Protein AF-A0AAI9AIB1-F1 (afdb_monomer)

Sequence (78 aa):
MKKILGIIAISGLAFAYQNCAMCHNGSMAIKLDKLTPQEIIAKLKEFKAGKGSPMMVNIAKGMSDKEIEEAAKKYGKK

InterPro domains:
  IPR036909 Cytochrome c-like domain superfamily [G3DSA:1.10.760.10] (12-75)
  IPR036909 Cytochrome c-like domain superfamily [SSF46626] (12-72)

Foldseek 3Di:
DDDCPDPPPPPPPQPPPDPVCVCQVPVVDPQQQVAALVRQLVVLVCLCVVDDDVVSVVVSVPDDSVSSSVVSVVRYHD

Organism: NCBI:txid391592

Solvent-accessible surface area (backbone atoms only — not comparable to full-atom values): 4713 Å² total; per-residue (Å²): 137,83,88,80,76,76,81,77,74,88,74,73,78,75,79,83,80,69,71,60,58,69,43,25,70,69,72,76,39,75,53,45,62,79,32,44,31,68,56,44,37,52,50,43,51,40,12,42,72,66,44,77,58,68,69,53,17,62,53,30,56,75,48,51,74,67,53,41,51,53,49,14,67,70,46,24,38,130

Secondary structure (DSSP, 8-state):
------------STTSS--HHHHHTTTSS--GGGS-HHHHHHHHHHHHTT-S-HHHHHHHHT--HHHHHHHHHHHS--

Structure (mmCIF, N/CA/C/O backbone):
data_AF-A0AAI9AIB1-F1
#
_entry.id   AF-A0AAI9AIB1-F1
#
loop_
_atom_site.group_PDB
_atom_site.id
_atom_site.type_symbol
_atom_site.label_atom_id
_atom_site.label_alt_id
_atom_site.label_comp_id
_atom_site.label_asym_id
_atom_site.label_entity_id
_atom_site.label_seq_id
_atom_site.pdbx_PDB_ins_code
_atom_site.Cartn_x
_atom_site.Cartn_y
_atom_site.Cartn_z
_atom_site.occupancy
_atom_site.B_iso_or_equiv
_atom_site.auth_seq_id
_atom_site.auth_comp_id
_atom_site.auth_asym_id
_atom_site.auth_atom_id
_atom_site.pdbx_PDB_model_num
ATOM 1 N N . MET A 1 1 ? -11.452 -33.041 34.522 1.00 43.91 1 MET A N 1
ATOM 2 C CA . MET A 1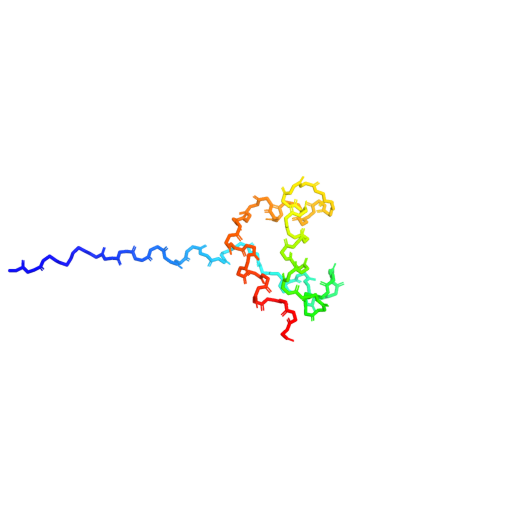 1 ? -11.840 -33.014 33.094 1.00 43.91 1 MET A CA 1
ATOM 3 C C . MET A 1 1 ? -11.679 -31.583 32.609 1.00 43.91 1 MET A C 1
ATOM 5 O O . MET A 1 1 ? -12.453 -30.716 32.993 1.00 43.91 1 MET A O 1
ATOM 9 N N . LYS A 1 2 ? -10.537 -31.298 31.973 1.00 45.31 2 LYS A N 1
ATOM 10 C CA . LYS A 1 2 ? -10.057 -29.937 31.707 1.00 45.31 2 LYS A CA 1
ATOM 11 C C . LYS A 1 2 ? -10.759 -29.369 30.473 1.00 45.31 2 LYS A C 1
ATOM 13 O O . LYS A 1 2 ? -10.910 -30.048 29.467 1.00 45.31 2 LYS A O 1
ATOM 18 N N . LYS A 1 3 ? -11.192 -28.122 30.621 1.00 54.53 3 LYS A N 1
ATOM 19 C CA . LYS A 1 3 ? -11.891 -27.283 29.654 1.00 54.53 3 LYS A CA 1
ATOM 20 C C . LYS A 1 3 ? -11.068 -27.177 28.365 1.00 54.53 3 LYS A C 1
ATOM 22 O O . LYS A 1 3 ? -10.029 -26.529 28.370 1.00 54.53 3 LYS A O 1
ATOM 27 N N . ILE A 1 4 ? -11.534 -27.785 27.279 1.00 56.9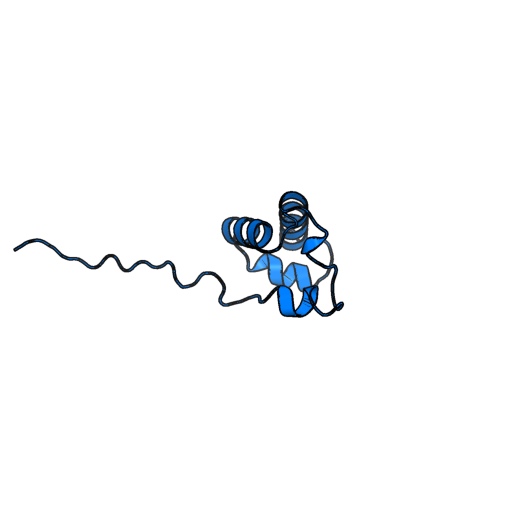1 4 ILE A N 1
ATOM 28 C CA . ILE A 1 4 ? -11.080 -27.460 25.922 1.00 56.91 4 ILE A CA 1
ATOM 29 C C . ILE A 1 4 ? -12.241 -26.714 25.270 1.00 56.91 4 ILE A C 1
ATOM 31 O O . ILE A 1 4 ? -13.022 -27.269 24.506 1.00 56.91 4 ILE A O 1
ATOM 35 N N . LEU A 1 5 ? -12.409 -25.454 25.671 1.00 55.50 5 LEU A N 1
ATOM 36 C CA . LEU A 1 5 ? -13.197 -24.510 24.892 1.00 55.50 5 LEU A CA 1
ATOM 37 C C . LEU A 1 5 ? -12.292 -24.073 23.748 1.00 55.50 5 LEU A C 1
ATOM 39 O O . LEU A 1 5 ? -11.268 -23.426 23.967 1.00 55.50 5 LEU A O 1
ATOM 43 N N . GLY A 1 6 ? -12.641 -24.559 22.559 1.00 49.88 6 GLY A N 1
ATOM 44 C CA . GLY A 1 6 ? -11.913 -24.357 21.322 1.00 49.88 6 GLY A CA 1
ATOM 45 C C . GLY A 1 6 ? -11.574 -22.891 21.111 1.00 49.88 6 GLY A C 1
ATOM 46 O O . GLY A 1 6 ? -12.450 -22.031 21.030 1.00 49.88 6 GLY A O 1
ATOM 47 N N . ILE A 1 7 ? -10.277 -22.630 20.995 1.00 55.53 7 ILE A N 1
ATOM 48 C CA . ILE A 1 7 ? -9.750 -21.411 20.405 1.00 55.53 7 ILE A CA 1
ATOM 49 C C . ILE A 1 7 ? -10.156 -21.474 18.931 1.00 55.53 7 ILE A C 1
ATOM 51 O O . ILE A 1 7 ? -9.462 -22.062 18.104 1.00 55.53 7 ILE A O 1
ATOM 55 N N . ILE A 1 8 ? -11.327 -20.926 18.607 1.00 56.56 8 ILE A N 1
ATOM 56 C CA . ILE A 1 8 ? -11.676 -20.596 17.229 1.00 56.56 8 ILE A CA 1
ATOM 57 C C . ILE A 1 8 ? -10.755 -19.436 16.867 1.00 56.56 8 ILE A C 1
ATOM 59 O O . ILE A 1 8 ? -11.022 -18.272 17.162 1.00 56.56 8 ILE A O 1
ATOM 63 N N . ALA A 1 9 ? -9.605 -19.785 16.298 1.00 52.19 9 ALA A N 1
ATOM 64 C CA . ALA A 1 9 ? -8.713 -18.845 15.662 1.00 52.19 9 ALA A CA 1
ATOM 65 C C . ALA A 1 9 ? -9.455 -18.253 14.457 1.00 52.19 9 ALA A C 1
ATOM 67 O O . ALA A 1 9 ? -9.470 -18.816 13.364 1.00 52.19 9 ALA A O 1
ATOM 68 N N . ILE A 1 10 ? -10.096 -17.104 14.666 1.00 54.78 10 ILE A N 1
ATOM 69 C CA . ILE A 1 10 ? -10.549 -16.219 13.592 1.00 54.78 10 ILE A CA 1
ATOM 70 C C . ILE A 1 10 ? -9.289 -15.554 13.018 1.00 54.78 10 ILE A C 1
ATOM 72 O O . ILE A 1 10 ? -9.027 -14.375 13.221 1.00 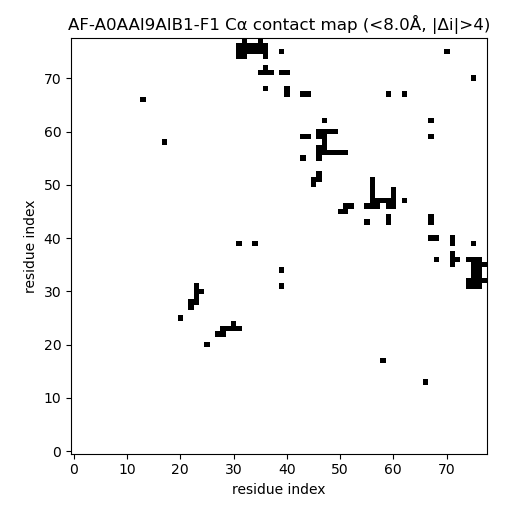54.78 10 ILE A O 1
ATOM 76 N N . SER A 1 11 ? -8.435 -16.335 12.366 1.00 51.72 11 SER A N 1
ATOM 77 C CA . SER A 1 11 ? -7.252 -15.843 11.649 1.00 51.72 11 SER A CA 1
ATOM 78 C C . SER A 1 11 ? -7.379 -16.030 10.134 1.00 51.72 11 SER A C 1
ATOM 80 O O . SER A 1 11 ? -6.436 -15.748 9.404 1.00 51.72 11 SER A O 1
ATOM 82 N N . GLY A 1 12 ? -8.549 -16.464 9.649 1.00 48.62 12 GLY A N 1
ATOM 83 C CA . GLY A 1 12 ? -8.747 -16.899 8.262 1.00 48.62 12 GLY A CA 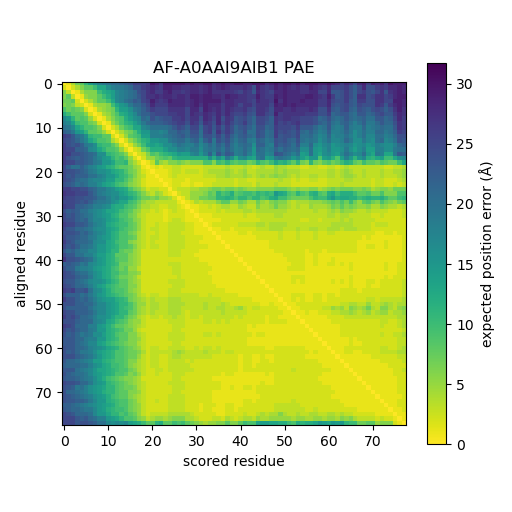1
ATOM 84 C C . GLY A 1 12 ? -9.567 -15.987 7.344 1.00 48.62 12 GLY A C 1
ATOM 85 O O . GLY A 1 12 ? -9.718 -16.328 6.179 1.00 48.62 12 GLY A O 1
ATOM 86 N N . LEU A 1 13 ? -10.098 -14.849 7.805 1.00 47.84 13 LEU A N 1
ATOM 87 C CA . LEU A 1 13 ? -10.800 -13.906 6.908 1.00 47.84 13 LEU A CA 1
ATOM 88 C C . LEU A 1 13 ? -9.853 -12.915 6.207 1.00 47.84 13 LEU A C 1
ATOM 90 O O . LEU A 1 13 ? -10.273 -12.173 5.322 1.00 47.84 13 LEU A O 1
ATOM 94 N N . ALA A 1 14 ? -8.570 -12.906 6.575 1.00 48.88 14 ALA A N 1
ATOM 95 C CA . ALA A 1 14 ? -7.571 -12.037 5.968 1.00 48.88 14 ALA A CA 1
ATOM 96 C C . ALA A 1 14 ? -7.225 -12.539 4.553 1.00 48.88 14 ALA A C 1
ATOM 98 O O . ALA A 1 14 ? -6.835 -13.690 4.399 1.00 48.88 14 ALA A O 1
ATOM 99 N N . PHE A 1 15 ? -7.308 -11.658 3.550 1.00 51.78 15 PHE A N 1
ATOM 100 C CA . PHE A 1 15 ? -6.985 -11.858 2.119 1.00 51.78 15 PHE A CA 1
ATOM 101 C C . PHE A 1 15 ? -8.084 -12.327 1.157 1.00 51.78 15 PHE A C 1
ATOM 103 O O . PHE A 1 15 ? -7.787 -12.494 -0.026 1.00 51.78 15 PHE A O 1
ATOM 110 N N . ALA A 1 16 ? -9.351 -12.439 1.561 1.00 45.75 16 ALA A N 1
ATOM 111 C CA . ALA 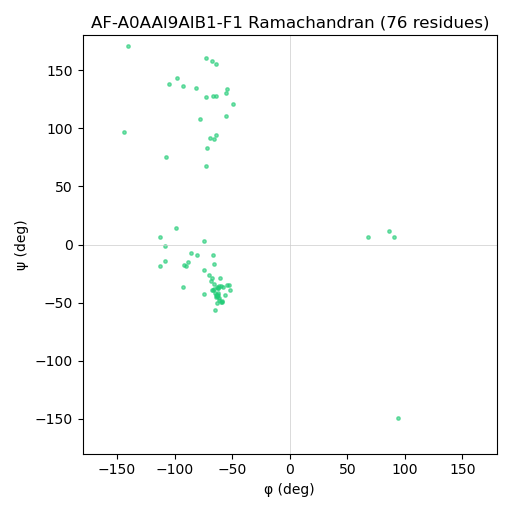A 1 16 ? -10.390 -12.843 0.607 1.00 45.75 16 ALA A CA 1
ATOM 112 C C . ALA A 1 16 ? -10.653 -11.828 -0.527 1.00 45.75 16 ALA A C 1
ATOM 114 O O . ALA A 1 16 ? -11.254 -12.215 -1.524 1.00 45.75 16 ALA A O 1
ATOM 115 N N . TYR A 1 17 ? -10.229 -10.557 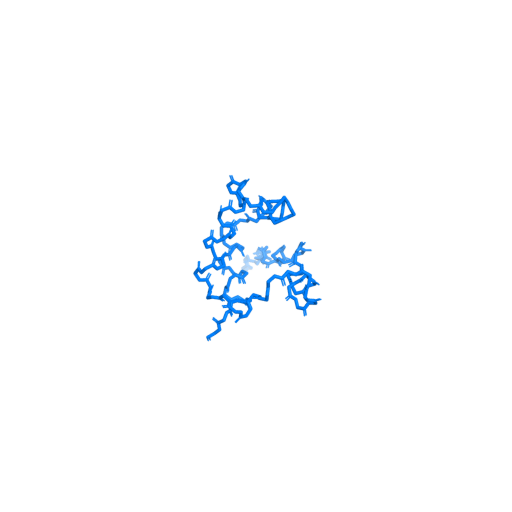-0.423 1.00 52.12 17 TYR A N 1
ATOM 116 C CA . TYR A 1 17 ? -10.799 -9.543 -1.317 1.00 52.12 17 TYR A CA 1
ATOM 117 C C . TYR A 1 17 ? -9.903 -8.898 -2.372 1.00 52.12 17 TYR A C 1
ATOM 119 O O . TYR A 1 17 ? -10.464 -8.360 -3.315 1.00 52.12 17 TYR A O 1
ATOM 127 N N . GLN A 1 18 ? -8.569 -8.913 -2.328 1.00 61.59 18 GLN A N 1
ATOM 128 C CA . GLN A 1 18 ? -7.806 -8.155 -3.339 1.00 61.59 18 GLN A CA 1
ATOM 129 C C . GLN A 1 18 ? -6.523 -8.873 -3.747 1.00 61.59 18 GLN A C 1
ATOM 131 O O . GLN A 1 18 ? -5.480 -8.771 -3.100 1.00 61.59 18 GLN A O 1
ATOM 136 N N . ASN A 1 19 ? -6.595 -9.604 -4.860 1.00 77.69 19 ASN A N 1
ATOM 137 C CA . ASN A 1 19 ? -5.414 -10.128 -5.530 1.00 77.69 19 ASN A CA 1
ATOM 138 C C . ASN A 1 19 ? -4.674 -8.963 -6.210 1.00 77.69 19 ASN A C 1
ATOM 140 O O . ASN A 1 19 ? -4.869 -8.703 -7.393 1.00 77.69 19 ASN A O 1
ATOM 144 N N . CYS A 1 20 ? -3.844 -8.233 -5.455 1.00 87.00 20 CYS A N 1
ATOM 145 C CA . CYS A 1 20 ? -3.101 -7.063 -5.942 1.00 87.00 20 CYS A CA 1
ATOM 146 C C . CYS A 1 20 ? -2.294 -7.388 -7.210 1.00 87.00 20 CYS A C 1
ATOM 148 O O . CYS A 1 20 ? -2.199 -6.572 -8.125 1.00 87.00 20 CYS A O 1
ATOM 150 N N . ALA A 1 21 ? -1.773 -8.615 -7.300 1.00 83.38 21 ALA A N 1
ATOM 151 C CA . ALA A 1 21 ? -1.034 -9.096 -8.458 1.00 83.38 21 ALA A CA 1
ATOM 152 C C . ALA A 1 21 ? -1.869 -9.101 -9.748 1.00 83.38 21 ALA A C 1
ATOM 154 O O . ALA A 1 21 ? -1.308 -8.902 -10.820 1.00 83.38 21 ALA A O 1
ATOM 155 N N . MET A 1 22 ? -3.194 -9.256 -9.665 1.00 85.44 22 MET A N 1
ATOM 156 C CA . MET A 1 22 ? -4.075 -9.265 -10.836 1.00 85.44 22 MET A CA 1
ATOM 157 C C . MET A 1 22 ? -3.931 -7.985 -11.668 1.00 85.44 22 MET A C 1
ATOM 159 O O . MET A 1 22 ? -3.805 -8.060 -12.885 1.00 85.44 22 MET A O 1
ATOM 163 N N . CYS A 1 23 ? -3.873 -6.821 -11.016 1.00 89.06 23 CYS A N 1
ATOM 164 C CA . CYS A 1 23 ? -3.700 -5.537 -11.701 1.00 89.06 23 CYS A CA 1
ATOM 165 C C . CYS A 1 23 ? -2.227 -5.122 -11.797 1.00 89.06 23 CYS A C 1
ATOM 167 O O . CYS A 1 23 ? -1.796 -4.550 -12.800 1.00 89.06 23 CYS A O 1
ATOM 169 N N . HIS A 1 24 ? -1.436 -5.417 -10.765 1.00 89.88 24 HIS A N 1
ATOM 170 C CA . HIS A 1 24 ? -0.083 -4.880 -10.639 1.00 89.88 24 HIS A CA 1
ATOM 171 C C . HIS A 1 24 ? 1.012 -5.752 -11.289 1.00 89.88 24 HIS A C 1
ATOM 173 O O . HIS A 1 24 ? 2.073 -5.219 -11.610 1.00 89.88 24 HIS A O 1
ATOM 179 N N . ASN A 1 25 ? 0.770 -7.045 -11.567 1.00 82.25 25 ASN A N 1
ATOM 180 C CA . ASN A 1 25 ? 1.730 -7.902 -12.292 1.00 82.25 25 ASN A CA 1
ATOM 181 C C . ASN A 1 25 ? 1.501 -7.915 -13.814 1.00 82.25 25 ASN A C 1
ATOM 183 O O . ASN A 1 25 ? 2.404 -8.294 -14.556 1.00 82.25 25 ASN A O 1
ATOM 187 N N . GLY A 1 26 ? 0.322 -7.487 -14.282 1.00 72.25 26 GLY A N 1
ATOM 188 C CA . GLY A 1 26 ? -0.089 -7.528 -15.693 1.00 72.25 26 GLY A CA 1
ATOM 189 C C . GLY A 1 26 ? 0.069 -6.216 -16.470 1.00 72.25 26 GLY A C 1
ATOM 190 O O . GLY A 1 26 ? -0.516 -6.079 -17.537 1.00 72.25 26 GLY A O 1
ATOM 191 N N . SER A 1 27 ? 0.814 -5.236 -15.947 1.00 77.94 27 SER A N 1
ATOM 192 C CA . SER A 1 27 ? 1.002 -3.895 -16.546 1.00 77.94 27 SER A CA 1
ATOM 193 C C . SER A 1 27 ? -0.237 -2.983 -16.568 1.00 77.94 27 SER A C 1
ATOM 195 O O . SER A 1 27 ? -0.164 -1.887 -17.117 1.00 77.94 27 SER A O 1
ATOM 197 N N . MET A 1 28 ? -1.351 -3.379 -15.942 1.00 83.88 28 MET A N 1
ATOM 198 C CA . MET A 1 28 ? -2.546 -2.527 -15.797 1.00 83.88 28 MET A CA 1
ATOM 199 C C . MET A 1 28 ? -2.363 -1.422 -14.746 1.00 83.88 28 MET A C 1
ATOM 201 O O . MET A 1 28 ? -3.052 -0.405 -14.778 1.00 83.88 28 MET A O 1
ATOM 205 N N . ALA A 1 29 ? -1.431 -1.613 -13.815 1.00 87.81 29 ALA A N 1
ATOM 206 C CA . ALA A 1 29 ? -1.058 -0.641 -12.801 1.00 87.81 29 ALA A CA 1
ATOM 207 C C . ALA A 1 29 ? 0.461 -0.649 -12.573 1.00 87.81 29 ALA A C 1
ATOM 209 O O . ALA A 1 29 ? 1.184 -1.516 -13.070 1.00 87.81 29 ALA A O 1
ATOM 210 N N . ILE A 1 30 ? 0.952 0.324 -11.799 1.00 89.44 30 ILE A N 1
ATOM 211 C CA . ILE A 1 30 ? 2.358 0.381 -11.379 1.00 89.44 30 ILE A CA 1
ATOM 212 C C . ILE A 1 30 ? 2.769 -0.926 -10.698 1.00 89.44 30 ILE A C 1
ATOM 214 O O . ILE A 1 30 ? 2.063 -1.411 -9.823 1.00 89.44 30 ILE A O 1
ATOM 218 N N . LYS A 1 31 ? 3.921 -1.495 -11.047 1.00 91.06 31 LYS A N 1
ATOM 219 C CA . LYS A 1 31 ? 4.389 -2.705 -10.365 1.00 91.06 31 LYS A CA 1
ATOM 220 C C . LYS A 1 31 ? 4.734 -2.399 -8.906 1.00 91.06 31 LYS A C 1
ATOM 222 O O . LYS A 1 31 ? 5.475 -1.456 -8.633 1.00 91.06 31 LYS A O 1
ATOM 227 N N . LEU A 1 32 ? 4.179 -3.179 -7.979 1.00 90.50 32 LEU A N 1
ATOM 228 C CA . LEU A 1 32 ? 4.357 -2.959 -6.537 1.00 90.50 32 LEU A CA 1
ATOM 229 C C . LEU A 1 32 ? 5.785 -3.270 -6.070 1.00 90.50 32 LEU A C 1
ATOM 231 O O . LEU A 1 32 ? 6.271 -2.625 -5.150 1.00 90.50 32 LEU A O 1
ATOM 235 N N . ASP A 1 33 ? 6.493 -4.154 -6.775 1.00 89.12 33 ASP A N 1
ATOM 236 C CA . ASP A 1 33 ? 7.904 -4.489 -6.535 1.00 89.12 33 ASP A CA 1
ATOM 237 C C . ASP A 1 33 ? 8.885 -3.333 -6.816 1.00 89.12 33 ASP A C 1
ATOM 239 O O . ASP A 1 33 ? 10.067 -3.418 -6.481 1.00 89.12 33 ASP A O 1
ATOM 243 N N . LYS A 1 34 ? 8.408 -2.235 -7.416 1.00 91.50 34 LYS A N 1
ATOM 244 C CA . LYS A 1 34 ? 9.169 -0.992 -7.595 1.00 91.50 34 LYS A CA 1
ATOM 245 C C . LYS A 1 34 ? 9.030 -0.028 -6.423 1.00 91.50 34 LYS A C 1
ATOM 247 O O . LYS A 1 34 ? 9.801 0.924 -6.353 1.00 91.50 34 LYS A O 1
ATOM 252 N N . LEU A 1 35 ? 8.052 -0.247 -5.548 1.00 93.62 35 LEU A N 1
ATOM 253 C CA . LEU A 1 35 ? 7.761 0.607 -4.404 1.00 93.62 35 LEU A CA 1
ATOM 254 C C . LEU A 1 35 ? 8.242 -0.073 -3.127 1.00 93.62 35 LEU A C 1
ATOM 256 O O . LEU A 1 35 ? 8.030 -1.268 -2.926 1.00 93.62 35 LEU A O 1
ATOM 260 N N . THR A 1 36 ? 8.854 0.691 -2.235 1.00 96.19 36 THR A N 1
ATOM 261 C CA . THR A 1 36 ? 9.133 0.232 -0.873 1.00 96.19 36 THR A CA 1
ATOM 262 C C . THR A 1 36 ? 7.824 -0.025 -0.113 1.00 96.19 36 THR A C 1
ATOM 264 O O . THR A 1 36 ? 6.790 0.584 -0.421 1.00 96.19 36 THR A O 1
ATOM 267 N N . PRO A 1 37 ? 7.831 -0.884 0.921 1.00 95.44 37 PRO A N 1
ATOM 268 C CA . PRO A 1 37 ? 6.665 -1.074 1.778 1.00 95.44 37 PRO A CA 1
ATOM 269 C C . PRO A 1 37 ? 6.115 0.249 2.337 1.00 95.44 37 PRO A C 1
ATOM 271 O O . PRO A 1 37 ? 4.905 0.457 2.371 1.00 95.44 37 PRO A O 1
ATOM 274 N N . GLN A 1 38 ? 6.984 1.188 2.713 1.00 96.19 38 GLN A N 1
ATOM 275 C CA . GLN A 1 38 ? 6.595 2.495 3.245 1.00 96.19 38 GLN A CA 1
ATOM 276 C C . GLN A 1 38 ? 5.848 3.338 2.205 1.00 96.19 38 GLN A C 1
ATOM 278 O O . GLN A 1 38 ? 4.830 3.951 2.530 1.00 96.19 38 GLN A O 1
ATOM 283 N N . GLU A 1 39 ? 6.299 3.332 0.949 1.00 96.56 39 GLU A N 1
ATOM 284 C CA . GLU A 1 39 ? 5.610 4.022 -0.146 1.00 96.56 39 GLU A CA 1
ATOM 285 C C . GLU A 1 39 ? 4.243 3.398 -0.442 1.00 96.56 39 GLU A C 1
ATOM 287 O O . GLU A 1 39 ? 3.279 4.125 -0.692 1.00 96.56 39 GLU A O 1
ATOM 292 N N . ILE A 1 40 ? 4.128 2.067 -0.380 1.00 95.38 40 ILE A N 1
ATOM 293 C CA . ILE A 1 40 ? 2.842 1.376 -0.547 1.00 95.38 40 ILE A CA 1
ATOM 294 C C . ILE A 1 40 ? 1.883 1.749 0.590 1.00 95.38 40 ILE A C 1
ATOM 296 O O . ILE A 1 40 ? 0.729 2.077 0.316 1.00 95.38 40 ILE A O 1
ATOM 300 N N . ILE A 1 41 ? 2.350 1.762 1.845 1.00 97.06 41 ILE A N 1
ATOM 301 C CA . ILE A 1 41 ? 1.542 2.179 3.003 1.00 97.06 41 ILE A CA 1
ATOM 302 C C . ILE A 1 41 ? 1.058 3.619 2.824 1.00 97.06 41 ILE A C 1
ATOM 304 O O . ILE A 1 41 ? -0.132 3.887 2.994 1.00 97.06 41 ILE A O 1
ATOM 308 N N . ALA A 1 42 ? 1.958 4.539 2.466 1.00 97.31 42 ALA A N 1
ATOM 309 C CA . ALA A 1 42 ? 1.616 5.944 2.265 1.00 97.31 42 ALA A CA 1
ATOM 310 C C . ALA A 1 42 ? 0.535 6.102 1.185 1.00 97.31 42 ALA A C 1
ATOM 312 O O . ALA A 1 42 ? -0.506 6.709 1.438 1.00 97.31 42 ALA A O 1
ATOM 313 N N . LYS A 1 43 ? 0.719 5.460 0.024 1.00 96.06 43 LYS A N 1
ATOM 314 C CA . LYS A 1 43 ? -0.252 5.503 -1.079 1.00 96.06 43 LYS A CA 1
ATOM 315 C C . LYS A 1 43 ? -1.593 4.873 -0.707 1.00 96.06 43 LYS A C 1
ATOM 317 O O . LYS A 1 43 ? -2.634 5.449 -0.999 1.00 96.06 43 LYS A O 1
ATOM 322 N N . LEU A 1 44 ? -1.604 3.720 -0.037 1.00 95.56 44 LEU A N 1
ATOM 323 C CA . LEU A 1 44 ? -2.849 3.086 0.415 1.00 95.56 44 LEU A CA 1
ATOM 324 C C . LEU A 1 44 ? -3.604 3.958 1.424 1.00 95.56 44 LEU A C 1
ATOM 326 O O . LEU A 1 44 ? -4.828 4.037 1.349 1.00 95.56 44 LEU A O 1
ATOM 330 N N . LYS A 1 45 ? -2.901 4.674 2.310 1.00 96.44 45 LYS A N 1
ATOM 331 C CA . LYS A 1 45 ? -3.522 5.654 3.215 1.00 96.44 45 LYS A CA 1
ATOM 332 C C . LYS A 1 45 ? -4.088 6.862 2.463 1.00 96.44 45 LYS A C 1
ATOM 334 O O . LYS A 1 45 ? -5.188 7.306 2.788 1.00 96.44 45 LYS A O 1
ATOM 339 N N . GLU A 1 46 ? -3.406 7.354 1.430 1.00 97.44 46 GLU A N 1
ATOM 340 C CA . GLU A 1 46 ? -3.939 8.405 0.547 1.00 97.44 46 GLU A CA 1
ATOM 341 C C . GLU A 1 46 ? -5.215 7.951 -0.178 1.00 97.44 46 GLU A C 1
ATOM 343 O O . GLU A 1 46 ? -6.221 8.667 -0.164 1.00 97.44 46 GLU A O 1
ATOM 348 N N . PHE A 1 47 ? -5.212 6.738 -0.740 1.00 96.75 47 PHE A N 1
ATOM 349 C CA . PHE A 1 47 ? -6.387 6.146 -1.382 1.00 96.75 47 PHE A CA 1
ATOM 350 C C . PHE A 1 47 ? -7.535 5.944 -0.387 1.00 96.75 47 PHE A C 1
ATOM 352 O O . PHE A 1 47 ? -8.684 6.268 -0.688 1.00 96.75 47 PHE A O 1
ATOM 359 N N . LYS A 1 48 ? -7.240 5.481 0.832 1.00 95.44 48 LYS A N 1
ATOM 360 C CA . LYS A 1 48 ? -8.230 5.336 1.909 1.00 95.44 48 LYS A CA 1
ATOM 361 C C . LYS A 1 48 ? -8.848 6.684 2.299 1.00 95.44 48 LYS A C 1
ATOM 363 O O . LYS A 1 48 ? -10.048 6.747 2.553 1.00 95.44 48 LYS A O 1
ATOM 368 N N . ALA A 1 49 ? -8.065 7.764 2.259 1.00 96.75 49 ALA A N 1
ATOM 369 C CA . ALA A 1 49 ? -8.532 9.140 2.445 1.00 96.75 49 ALA A CA 1
ATOM 370 C C . ALA A 1 49 ? -9.296 9.713 1.231 1.00 96.75 49 ALA A C 1
ATOM 372 O O . ALA A 1 49 ? -9.689 10.879 1.245 1.00 96.75 49 ALA A O 1
ATOM 373 N N . GLY A 1 50 ? -9.516 8.919 0.178 1.00 95.88 50 GLY A N 1
ATOM 374 C CA . GLY A 1 50 ? -10.283 9.315 -1.003 1.00 95.88 50 GLY A CA 1
ATOM 375 C C . GLY A 1 50 ? -9.481 10.045 -2.079 1.00 95.88 50 GLY A C 1
ATOM 376 O O . GLY A 1 50 ? -10.084 10.594 -2.999 1.00 95.88 50 GLY A O 1
ATOM 377 N N . LYS A 1 51 ? -8.147 10.069 -1.992 1.00 95.75 51 LYS A N 1
ATOM 378 C CA . LYS A 1 51 ? -7.282 10.750 -2.966 1.00 95.75 51 LYS A CA 1
ATOM 379 C C . LYS A 1 51 ? -6.732 9.764 -3.989 1.00 95.75 51 LYS A C 1
ATOM 381 O O . LYS A 1 51 ? -6.365 8.659 -3.626 1.00 95.75 51 LYS A O 1
ATOM 386 N N . GLY A 1 52 ? -6.596 10.181 -5.247 1.00 92.19 52 GLY A N 1
ATOM 387 C CA . GLY A 1 52 ? -5.983 9.372 -6.306 1.00 92.19 52 GLY A CA 1
ATOM 388 C C . GLY A 1 52 ? -6.991 8.572 -7.137 1.00 92.19 52 GLY A C 1
ATOM 389 O O . GLY A 1 52 ? -8.108 9.024 -7.364 1.00 92.19 52 GLY A O 1
ATOM 390 N N . SER A 1 53 ? -6.582 7.405 -7.649 1.00 91.31 53 SER A N 1
ATOM 391 C CA . SER A 1 53 ? -7.407 6.608 -8.571 1.00 91.31 53 SER A CA 1
ATOM 392 C C . SER A 1 53 ? -8.697 6.117 -7.898 1.00 91.31 53 SER A C 1
ATOM 394 O O . SER A 1 53 ? -8.599 5.446 -6.868 1.00 91.31 53 SER A O 1
ATOM 396 N N . PRO A 1 54 ? -9.891 6.342 -8.488 1.00 93.69 54 PRO A N 1
ATOM 397 C CA . PRO A 1 54 ? -11.162 5.873 -7.926 1.00 93.69 54 PRO A CA 1
ATOM 398 C C . PRO A 1 54 ? -11.193 4.365 -7.651 1.00 93.69 54 PRO A C 1
ATOM 400 O O . PRO A 1 54 ? -11.759 3.925 -6.652 1.00 93.69 54 PRO A O 1
ATOM 403 N N . MET A 1 55 ? -10.531 3.570 -8.500 1.00 91.19 55 MET A N 1
ATOM 404 C CA . MET A 1 55 ? -10.414 2.124 -8.306 1.00 91.19 55 MET A CA 1
ATOM 405 C C . MET A 1 55 ? -9.643 1.803 -7.023 1.00 91.19 55 MET A C 1
ATOM 407 O O . MET A 1 55 ? -10.137 1.062 -6.177 1.00 91.19 55 MET A O 1
ATOM 411 N N . MET A 1 56 ? -8.466 2.408 -6.841 1.00 93.81 56 MET A N 1
ATOM 412 C CA . MET A 1 56 ? -7.657 2.190 -5.641 1.00 93.81 56 MET A CA 1
ATOM 413 C C . MET A 1 56 ? -8.294 2.783 -4.387 1.00 93.81 56 MET A C 1
ATOM 415 O O . MET A 1 56 ? -8.150 2.202 -3.318 1.00 93.81 56 MET A O 1
ATOM 419 N N . VAL A 1 57 ? -9.037 3.885 -4.503 1.00 95.06 57 VAL A N 1
ATOM 420 C CA . VAL A 1 57 ? -9.835 4.445 -3.403 1.00 95.06 57 VAL A CA 1
ATOM 421 C C . VAL A 1 57 ? -10.875 3.433 -2.925 1.00 95.06 57 VAL A C 1
ATOM 423 O O . VAL A 1 57 ? -10.962 3.167 -1.729 1.00 95.06 57 VAL A O 1
ATOM 426 N N . ASN A 1 58 ? -11.642 2.830 -3.838 1.00 92.69 58 ASN A N 1
ATOM 427 C CA . ASN A 1 58 ? -12.653 1.830 -3.481 1.00 92.69 58 ASN A CA 1
ATOM 428 C C . ASN A 1 58 ? -12.031 0.587 -2.833 1.00 92.69 58 ASN A C 1
ATOM 430 O O . ASN A 1 58 ? -12.589 0.049 -1.879 1.00 92.69 58 ASN A O 1
ATOM 434 N N . ILE A 1 59 ? -10.854 0.180 -3.309 1.00 91.88 59 ILE A N 1
ATOM 435 C CA . ILE A 1 59 ? -10.078 -0.915 -2.724 1.00 91.88 59 ILE A CA 1
ATOM 436 C C . ILE A 1 59 ? -9.607 -0.552 -1.308 1.00 91.88 59 ILE A C 1
ATOM 438 O O . ILE A 1 59 ? -9.922 -1.252 -0.348 1.00 91.88 59 ILE A O 1
ATOM 442 N N . ALA A 1 60 ? -8.895 0.565 -1.159 1.00 93.75 60 ALA A N 1
ATOM 443 C CA . ALA A 1 60 ? -8.271 0.971 0.097 1.00 93.75 60 ALA A CA 1
ATOM 444 C C . ALA A 1 60 ? -9.288 1.346 1.187 1.00 93.75 60 ALA A C 1
ATOM 446 O O . ALA A 1 60 ? -9.018 1.156 2.373 1.00 93.75 60 ALA A O 1
ATOM 447 N N . LYS A 1 61 ? -10.481 1.829 0.810 1.00 93.50 61 LYS A N 1
ATOM 448 C CA . LYS A 1 61 ? -11.590 2.073 1.748 1.00 93.50 61 LYS A CA 1
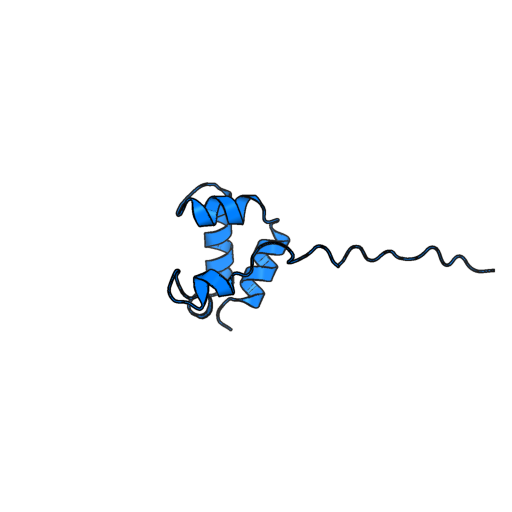ATOM 449 C C . LYS A 1 61 ? -11.997 0.812 2.512 1.00 93.50 61 LYS A C 1
ATOM 451 O O . LYS A 1 61 ? -12.310 0.917 3.696 1.00 93.50 61 LYS A O 1
ATOM 456 N N . GLY A 1 62 ? -11.959 -0.350 1.859 1.00 90.25 62 GLY A N 1
ATOM 457 C CA . GLY A 1 62 ? -12.304 -1.639 2.463 1.00 90.25 62 GLY A CA 1
ATOM 458 C C . GLY A 1 62 ? -11.192 -2.274 3.302 1.00 90.25 62 GLY A C 1
ATOM 459 O O . GLY A 1 62 ? -11.451 -3.264 3.974 1.00 90.25 62 GLY A O 1
ATOM 460 N N . MET A 1 63 ? -9.973 -1.729 3.279 1.00 91.25 63 MET A N 1
ATOM 461 C CA . MET A 1 63 ? -8.830 -2.296 3.999 1.00 91.25 63 MET A CA 1
ATOM 462 C C . MET A 1 63 ? -8.688 -1.680 5.389 1.00 91.25 63 MET A C 1
ATOM 464 O O . MET A 1 63 ? -8.753 -0.461 5.548 1.00 91.25 63 MET A O 1
ATOM 468 N N . SER A 1 64 ? -8.422 -2.496 6.400 1.00 93.69 64 SER A N 1
ATOM 469 C CA . SER A 1 64 ? -7.921 -2.037 7.698 1.00 93.69 64 SER A CA 1
ATOM 470 C C . SER A 1 64 ? -6.456 -1.587 7.612 1.00 93.69 64 SER A C 1
ATOM 472 O O . SER A 1 64 ? -5.721 -1.981 6.706 1.00 93.69 64 SER A O 1
ATOM 474 N N . ASP A 1 65 ? -6.000 -0.793 8.583 1.00 93.06 65 ASP A N 1
ATOM 475 C CA . ASP A 1 65 ? -4.600 -0.342 8.634 1.00 93.06 65 ASP A CA 1
ATOM 476 C C . ASP A 1 65 ? -3.622 -1.524 8.731 1.00 93.06 65 ASP A C 1
ATOM 478 O O . ASP A 1 65 ? -2.577 -1.529 8.083 1.00 93.06 65 ASP A O 1
ATOM 482 N N . LYS A 1 66 ? -4.011 -2.583 9.452 1.00 92.88 66 LYS A N 1
ATOM 483 C CA . LYS A 1 66 ? -3.245 -3.830 9.526 1.00 92.88 66 LYS A CA 1
ATOM 484 C C . LYS A 1 66 ? -3.136 -4.514 8.160 1.00 92.88 66 LYS A C 1
ATOM 486 O O . LYS A 1 66 ? -2.060 -4.963 7.787 1.00 92.88 66 LYS A O 1
ATOM 491 N N . GLU A 1 67 ? -4.224 -4.590 7.397 1.00 91.88 67 GLU A N 1
ATOM 492 C CA . GLU A 1 67 ? -4.193 -5.176 6.048 1.00 91.88 67 GLU A CA 1
ATOM 493 C C . GLU A 1 67 ? -3.345 -4.352 5.077 1.00 91.88 67 GLU A C 1
ATOM 495 O O . GLU A 1 67 ? -2.681 -4.926 4.216 1.00 91.88 67 GLU A O 1
ATOM 500 N N . ILE A 1 68 ? -3.330 -3.024 5.227 1.00 93.44 68 IL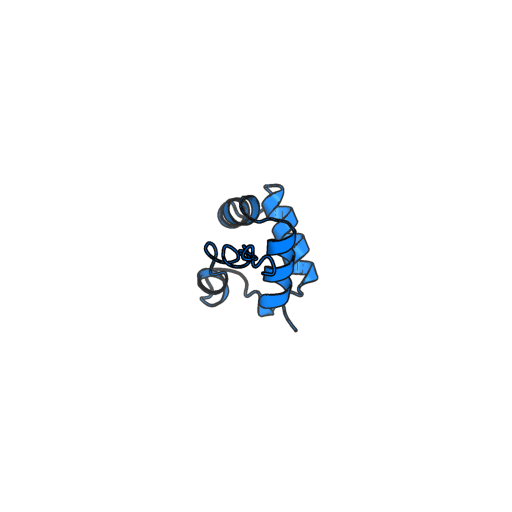E A N 1
ATOM 501 C CA . ILE A 1 68 ? -2.454 -2.131 4.458 1.00 93.44 68 ILE A CA 1
ATOM 502 C C . ILE A 1 68 ? -0.982 -2.452 4.738 1.00 93.44 68 ILE A C 1
ATOM 504 O O . ILE A 1 68 ? -0.199 -2.607 3.799 1.00 93.44 68 ILE A O 1
ATOM 508 N N . GLU A 1 69 ? -0.607 -2.592 6.010 1.00 94.19 69 GLU A N 1
ATOM 509 C CA . GLU A 1 69 ? 0.760 -2.945 6.398 1.00 94.19 69 GLU A CA 1
ATOM 510 C C . GLU A 1 69 ? 1.166 -4.332 5.888 1.00 94.19 69 GLU A C 1
ATOM 512 O O . GLU A 1 69 ? 2.254 -4.494 5.333 1.00 94.19 69 GLU A O 1
ATOM 517 N N . GLU A 1 70 ? 0.290 -5.329 6.017 1.00 92.69 70 GLU A N 1
ATOM 518 C CA . GLU A 1 70 ? 0.566 -6.688 5.546 1.00 92.69 70 GLU A CA 1
ATOM 519 C C . GLU A 1 70 ? 0.653 -6.765 4.013 1.00 92.69 70 GLU A C 1
ATOM 521 O O . GLU A 1 70 ? 1.546 -7.426 3.477 1.00 92.69 70 GLU A O 1
ATOM 526 N N . ALA A 1 71 ? -0.203 -6.042 3.283 1.00 90.31 71 ALA A N 1
ATOM 527 C CA . ALA A 1 71 ? -0.108 -5.939 1.828 1.00 90.31 71 ALA A CA 1
ATOM 528 C C . ALA A 1 71 ? 1.212 -5.279 1.397 1.00 90.31 71 ALA A C 1
ATOM 530 O O . ALA A 1 71 ? 1.887 -5.774 0.493 1.00 90.31 71 ALA A O 1
ATOM 531 N N . ALA A 1 72 ? 1.615 -4.203 2.070 1.00 92.81 72 ALA A N 1
ATOM 532 C CA . ALA A 1 72 ? 2.863 -3.515 1.779 1.00 92.81 72 ALA A CA 1
ATOM 533 C C . ALA A 1 72 ? 4.099 -4.386 2.033 1.00 92.81 72 ALA A C 1
ATOM 535 O O . ALA A 1 72 ? 4.989 -4.435 1.186 1.00 92.81 72 ALA A O 1
ATOM 536 N N . LYS A 1 73 ? 4.140 -5.123 3.151 1.00 92.38 73 LYS A N 1
ATOM 537 C CA . LYS A 1 73 ? 5.218 -6.087 3.436 1.00 92.38 73 LYS A CA 1
ATOM 538 C C . LYS A 1 73 ? 5.270 -7.213 2.404 1.00 92.38 73 LYS A C 1
ATOM 540 O O . LYS A 1 73 ? 6.350 -7.679 2.056 1.00 92.38 73 LYS A O 1
ATOM 545 N N . LYS A 1 74 ? 4.106 -7.667 1.934 1.00 90.88 74 LYS A N 1
ATOM 546 C CA . LYS A 1 74 ? 3.997 -8.791 1.000 1.00 90.88 74 LYS A CA 1
ATOM 547 C C . LYS A 1 74 ? 4.417 -8.430 -0.425 1.00 90.88 74 LYS A C 1
ATOM 549 O O . LYS A 1 74 ? 5.069 -9.246 -1.073 1.00 90.88 74 LYS A O 1
ATOM 554 N N . TYR A 1 75 ? 4.005 -7.263 -0.922 1.00 90.62 75 TYR A N 1
ATOM 555 C CA . TYR A 1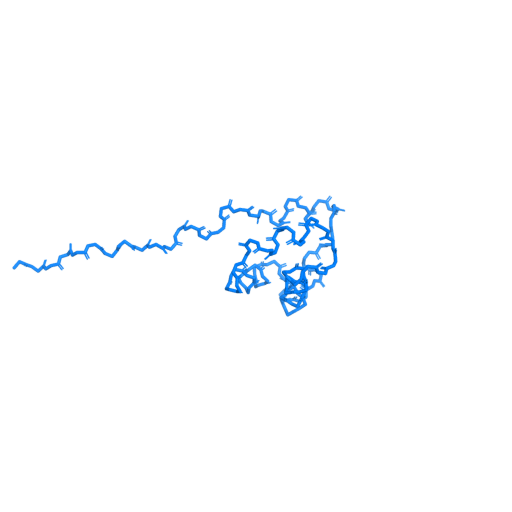 75 ? 4.168 -6.885 -2.333 1.00 90.62 75 TYR A CA 1
ATOM 556 C C . TYR A 1 75 ? 5.227 -5.810 -2.582 1.00 90.62 75 TYR A C 1
ATOM 558 O O . TYR A 1 75 ? 5.600 -5.600 -3.734 1.00 90.62 75 TYR A O 1
ATOM 566 N N . GLY A 1 76 ? 5.685 -5.123 -1.536 1.00 89.56 76 GLY A N 1
ATOM 567 C CA . GLY A 1 76 ? 6.739 -4.126 -1.648 1.00 89.56 76 GLY A CA 1
ATOM 568 C C . GLY A 1 76 ? 8.088 -4.735 -2.001 1.00 89.56 76 GLY A C 1
ATOM 569 O O . GLY A 1 76 ? 8.359 -5.917 -1.772 1.00 89.56 76 GLY A O 1
ATOM 570 N N . LYS A 1 77 ? 8.946 -3.883 -2.553 1.00 90.56 77 LYS A N 1
ATOM 571 C CA . LYS A 1 77 ? 10.349 -4.178 -2.808 1.00 90.56 77 LYS A CA 1
ATOM 572 C C . LYS A 1 77 ? 11.037 -4.623 -1.514 1.00 90.56 77 LYS A C 1
ATOM 574 O O . LYS A 1 77 ? 10.910 -3.952 -0.489 1.00 90.56 77 LYS A O 1
ATOM 579 N N . LYS A 1 78 ? 11.759 -5.740 -1.592 1.00 81.44 78 LYS A N 1
ATOM 580 C CA . LYS A 1 78 ? 12.615 -6.245 -0.514 1.00 81.44 78 LYS A CA 1
ATOM 581 C C . LYS A 1 78 ? 13.972 -5.556 -0.513 1.00 81.44 78 LYS A C 1
ATOM 583 O O . LYS A 1 78 ? 14.457 -5.226 -1.622 1.00 81.44 78 LYS A O 1
#

pLDDT: mean 82.26, std 17.39, range [43.91, 97.44]

Mean predicted aligned error: 8.91 Å

Radius of gyration: 15.87 Å; Cα contacts (8 Å, |Δi|>4): 68; chains: 1; bounding box: 26×44×50 Å